Protein AF-A0A6A7RXC1-F1 (afdb_monomer_lite)

Sequence (168 aa):
MSPFLARVRLAGLLMAPLLLLACSTTFESKKIDYKTASKSQVPTLEIPPDLTSPTRDDRYAVPDTGGGKGSATYSAYNAERSPEALAQQKSDVLPAVDNARIERAGNERWLVVKGSPDKLWGPVKDFWQETGFVLKLDLPDAGVMETDWAENRAKISQDFIRNILGKV

InterPro domains:
  IPR010653 Outer membrane protein assembly factor BamC-like [PF06804] (40-159)

Structure (mmCIF, N/CA/C/O backbone):
data_AF-A0A6A7RXC1-F1
#
_entry.id   AF-A0A6A7RXC1-F1
#
loop_
_atom_site.group_PDB
_atom_site.id
_atom_site.type_symbol
_atom_site.label_atom_id
_atom_site.label_alt_id
_atom_site.label_comp_id
_atom_site.label_asym_id
_atom_site.label_entity_id
_atom_site.label_seq_id
_atom_site.pdbx_PDB_ins_code
_atom_site.Cartn_x
_atom_site.Cartn_y
_atom_site.Cartn_z
_atom_site.occupancy
_atom_site.B_iso_or_equiv
_atom_site.auth_seq_id
_atom_site.auth_comp_id
_atom_site.auth_asym_id
_atom_site.auth_atom_id
_atom_site.pdbx_PDB_model_num
ATOM 1 N N . MET A 1 1 ? -40.224 28.117 -52.544 1.00 54.16 1 MET A N 1
ATOM 2 C CA . MET A 1 1 ? -39.970 27.857 -51.106 1.00 54.16 1 MET A CA 1
ATOM 3 C C . MET A 1 1 ? -41.019 26.878 -50.597 1.00 54.16 1 MET A C 1
ATOM 5 O O . MET A 1 1 ? -42.198 27.191 -50.672 1.00 54.16 1 MET A O 1
ATOM 9 N N . SER A 1 2 ? -40.631 25.662 -50.205 1.00 55.97 2 SER A N 1
ATOM 10 C CA . SER A 1 2 ? -41.571 24.553 -49.983 1.00 55.97 2 SER A CA 1
ATOM 11 C C . SER A 1 2 ? -42.170 24.555 -48.558 1.00 55.97 2 SER A C 1
ATOM 13 O O . SER A 1 2 ? -41.427 24.501 -47.576 1.00 55.97 2 SER A O 1
ATOM 15 N N . PRO A 1 3 ? -43.513 24.554 -48.411 1.00 62.75 3 PRO A N 1
ATOM 16 C CA . PRO A 1 3 ? -44.213 24.600 -47.115 1.00 62.75 3 PRO A CA 1
ATOM 17 C C . PRO A 1 3 ? -44.034 23.323 -46.274 1.00 62.75 3 PRO A C 1
ATOM 19 O O . PRO A 1 3 ? -44.357 23.296 -45.088 1.00 62.75 3 PRO A O 1
ATOM 22 N N . PHE A 1 4 ? -43.489 22.265 -46.878 1.00 62.03 4 PHE A N 1
ATOM 23 C CA . PHE A 1 4 ? -43.225 20.978 -46.240 1.00 62.03 4 PHE A CA 1
ATOM 24 C C . PHE A 1 4 ? -42.129 21.079 -45.168 1.00 62.03 4 PHE A C 1
ATOM 26 O O . PHE A 1 4 ? -42.286 20.571 -44.061 1.00 62.03 4 PHE A O 1
ATOM 33 N N . LEU A 1 5 ? -41.062 21.834 -45.454 1.00 62.50 5 LEU A N 1
ATOM 34 C CA . LEU A 1 5 ? -39.965 22.071 -44.510 1.00 62.50 5 LEU A CA 1
ATOM 35 C C . LEU A 1 5 ? -40.409 22.927 -43.315 1.00 62.50 5 LEU A C 1
ATOM 37 O O . LEU A 1 5 ? -39.931 22.725 -42.201 1.00 62.50 5 LEU A O 1
ATOM 41 N N . ALA A 1 6 ? -41.354 23.849 -43.524 1.00 64.00 6 ALA A N 1
ATOM 42 C CA . ALA A 1 6 ? -41.903 24.681 -42.455 1.00 64.00 6 ALA A CA 1
ATOM 43 C C . ALA A 1 6 ? -42.761 23.866 -41.472 1.00 64.00 6 ALA A C 1
ATOM 45 O O . ALA A 1 6 ? -42.639 24.046 -40.263 1.00 64.00 6 ALA A O 1
ATOM 46 N N . ARG A 1 7 ? -43.572 22.920 -41.969 1.00 69.06 7 ARG A N 1
ATOM 47 C CA . ARG A 1 7 ? -44.420 22.054 -41.128 1.00 69.06 7 ARG A CA 1
ATOM 48 C C . ARG A 1 7 ? -43.608 21.068 -40.282 1.00 69.06 7 ARG A C 1
ATOM 50 O O . ARG A 1 7 ? -43.926 20.879 -39.114 1.00 69.06 7 ARG A O 1
ATOM 57 N N . VAL A 1 8 ? -42.526 20.509 -40.834 1.00 69.19 8 VAL A N 1
ATOM 58 C CA . VAL A 1 8 ? -41.609 19.611 -40.099 1.00 69.19 8 VAL A CA 1
ATOM 59 C C . VAL A 1 8 ? -40.861 20.358 -38.990 1.00 69.19 8 VAL A C 1
ATOM 61 O O . VAL A 1 8 ? -40.728 19.847 -37.880 1.00 69.19 8 VAL A O 1
ATOM 64 N N . ARG A 1 9 ? -40.431 21.598 -39.252 1.00 69.81 9 ARG A N 1
ATOM 65 C CA . ARG A 1 9 ? -39.787 22.447 -38.237 1.00 69.81 9 ARG A CA 1
ATOM 66 C C . ARG A 1 9 ? -40.747 22.845 -37.118 1.00 69.81 9 ARG A C 1
ATOM 68 O O . ARG A 1 9 ? -40.353 22.819 -35.958 1.00 69.81 9 ARG A O 1
ATOM 75 N N . LEU A 1 10 ? -42.001 23.159 -37.451 1.00 69.19 10 LEU A N 1
ATOM 76 C CA . LEU A 1 10 ? -43.016 23.516 -36.458 1.00 69.19 10 LEU A CA 1
ATOM 77 C C . LEU A 1 10 ? -43.379 22.324 -35.557 1.00 69.19 10 LEU A C 1
ATOM 79 O O . LEU A 1 10 ? -43.496 22.482 -34.345 1.00 69.19 10 LEU A O 1
ATOM 83 N N . ALA A 1 11 ? -43.492 21.125 -36.138 1.00 70.12 11 ALA A N 1
ATOM 84 C CA . ALA A 1 11 ? -43.753 19.898 -35.388 1.00 70.12 11 ALA A CA 1
ATOM 85 C C . ALA A 1 11 ? -42.587 19.530 -34.454 1.00 70.12 11 ALA A C 1
ATOM 87 O O . ALA A 1 11 ? -42.817 19.175 -33.301 1.00 70.12 11 ALA A O 1
ATOM 88 N N . GLY A 1 12 ? -41.337 19.678 -34.914 1.00 69.00 12 GLY A N 1
ATOM 89 C CA . GLY A 1 12 ? -40.151 19.462 -34.078 1.00 69.00 12 GLY A CA 1
ATOM 90 C C . GLY A 1 12 ? -40.049 20.443 -32.905 1.00 69.00 12 GLY A C 1
ATOM 91 O O . GLY A 1 12 ? -39.701 20.039 -31.798 1.00 69.00 12 GLY A O 1
ATOM 92 N N . LEU A 1 13 ? -40.420 21.712 -33.120 1.00 74.56 13 LEU A N 1
ATOM 93 C CA . LEU A 1 13 ? -40.406 22.742 -32.075 1.00 74.56 13 LEU A CA 1
ATOM 94 C C . LEU A 1 13 ? -41.461 22.486 -30.982 1.00 74.56 13 LEU A C 1
ATOM 96 O O . LEU A 1 13 ? -41.220 22.784 -29.817 1.00 74.56 13 LEU A O 1
ATOM 100 N N . LEU A 1 14 ? -42.610 21.907 -31.347 1.00 70.56 14 LEU A N 1
ATOM 101 C CA . LEU A 1 14 ? -43.689 21.571 -30.410 1.00 70.56 14 LEU A CA 1
ATOM 102 C C . LEU A 1 14 ? -43.438 20.273 -29.623 1.00 70.56 14 LEU A C 1
ATOM 104 O O . LEU A 1 14 ? -43.924 20.152 -28.504 1.00 70.56 14 LEU A O 1
ATOM 108 N N . MET A 1 15 ? -42.668 19.321 -30.163 1.00 71.06 15 MET A N 1
ATOM 109 C CA . MET A 1 15 ? -42.393 18.028 -29.507 1.00 71.06 15 MET A CA 1
ATOM 110 C C . MET A 1 15 ? -41.246 18.091 -28.482 1.00 71.06 15 MET A C 1
ATOM 112 O O . MET A 1 15 ? -41.248 17.357 -27.494 1.00 71.06 15 MET A O 1
ATOM 116 N N . ALA A 1 16 ? -40.283 18.997 -28.674 1.00 69.56 16 ALA A N 1
ATOM 117 C CA . ALA A 1 16 ? -39.133 19.163 -27.784 1.00 69.56 16 ALA A CA 1
ATOM 118 C C . ALA A 1 16 ? -39.480 19.498 -26.309 1.00 69.56 16 ALA A C 1
ATOM 120 O O . ALA A 1 16 ? -38.885 18.882 -25.422 1.00 69.56 16 ALA A O 1
ATOM 121 N N . PRO A 1 17 ? -40.431 20.404 -25.986 1.00 68.38 17 PRO A N 1
ATOM 122 C CA . PRO A 1 17 ? -40.751 20.710 -24.589 1.00 68.38 17 PRO A CA 1
ATOM 123 C C . PRO A 1 17 ? -41.520 19.591 -23.864 1.00 68.38 17 PRO A C 1
ATOM 125 O O . PRO A 1 17 ? -41.404 19.487 -22.644 1.00 68.38 17 PRO A O 1
ATOM 128 N N . LEU A 1 18 ? -42.252 18.717 -24.573 1.00 68.50 18 LEU A N 1
ATOM 129 C CA . LEU A 1 18 ? -42.956 17.584 -23.945 1.00 68.50 18 LEU A CA 1
ATOM 130 C C . LEU A 1 18 ? -41.987 16.504 -23.438 1.00 68.50 18 LEU A C 1
ATOM 132 O O . LEU A 1 18 ? -42.248 15.883 -22.411 1.00 68.50 18 LEU A O 1
ATOM 136 N N . LEU A 1 19 ? -40.854 16.308 -24.118 1.00 67.06 19 LEU A N 1
ATOM 137 C CA . LEU A 1 19 ? -39.825 15.342 -23.712 1.00 67.06 19 LEU A CA 1
ATOM 138 C C . LEU A 1 19 ? -39.050 15.788 -22.462 1.00 67.06 19 LEU A C 1
ATOM 140 O O . LEU A 1 19 ? -38.570 14.947 -21.706 1.00 67.06 19 LEU A O 1
ATOM 144 N N . LEU A 1 20 ? -38.956 17.097 -22.208 1.00 65.94 20 LEU A N 1
ATOM 145 C CA . LEU A 1 20 ? -38.245 17.643 -21.045 1.00 65.94 20 LEU A CA 1
ATOM 146 C C . LEU A 1 20 ? -39.056 17.539 -19.741 1.00 65.94 20 LEU A C 1
ATOM 148 O O . LEU A 1 20 ? -38.467 17.429 -18.669 1.00 65.94 20 LEU A O 1
ATOM 152 N N . LEU A 1 21 ? -40.390 17.507 -19.819 1.00 64.12 21 LEU A N 1
ATOM 153 C CA . LEU A 1 21 ? -41.278 17.349 -18.655 1.00 64.12 21 LEU A CA 1
ATOM 154 C C . LEU A 1 21 ? -41.355 15.901 -18.136 1.00 64.12 21 LEU A C 1
ATOM 156 O O . LEU A 1 21 ? -41.814 15.673 -17.021 1.00 64.12 21 LEU A O 1
ATOM 160 N N . ALA A 1 22 ? -40.888 14.918 -18.912 1.00 60.25 22 ALA A N 1
ATOM 161 C CA . ALA A 1 22 ? -40.917 13.506 -18.528 1.00 60.25 22 ALA A CA 1
ATOM 162 C C . ALA A 1 22 ? -39.759 13.087 -17.598 1.00 60.25 22 ALA A C 1
ATOM 164 O O . ALA A 1 22 ? -39.796 11.995 -17.039 1.00 60.25 22 ALA A O 1
ATOM 165 N N . CYS A 1 23 ? -38.734 13.929 -17.414 1.00 64.94 23 CYS A N 1
ATOM 166 C CA . CYS A 1 23 ? -37.517 13.560 -16.677 1.00 64.94 23 CYS A CA 1
ATOM 167 C C . CYS A 1 23 ? -37.495 14.034 -15.206 1.00 64.94 23 CYS A C 1
ATOM 169 O O . CYS A 1 23 ? -36.506 13.829 -14.509 1.00 64.94 23 CYS A O 1
ATOM 171 N N . SER A 1 24 ? -38.566 14.660 -14.700 1.00 59.47 24 SER A N 1
ATOM 172 C CA . SER A 1 24 ? -38.628 15.185 -13.324 1.00 59.47 24 SER A CA 1
ATOM 173 C C . SER A 1 24 ? -39.479 14.337 -12.373 1.00 59.47 24 SER A C 1
ATOM 175 O O . SER A 1 24 ? -40.151 14.872 -11.492 1.00 59.47 24 SER A O 1
ATOM 177 N N . THR A 1 25 ? -39.484 13.012 -12.528 1.00 62.88 25 THR A N 1
ATOM 178 C CA . THR A 1 25 ? -40.030 12.120 -11.496 1.00 62.88 25 THR A CA 1
ATOM 179 C C . THR A 1 25 ? -38.937 11.802 -10.482 1.00 62.88 25 THR A C 1
ATOM 181 O O . THR A 1 25 ? -38.191 10.833 -10.629 1.00 62.88 25 THR A O 1
ATOM 184 N N . THR A 1 26 ? -38.825 12.635 -9.450 1.00 60.25 26 THR A N 1
ATOM 185 C CA . THR A 1 26 ? -37.994 12.359 -8.275 1.00 60.25 26 THR A CA 1
ATOM 186 C C . THR A 1 26 ? -38.626 11.202 -7.503 1.00 60.25 26 THR A C 1
ATOM 188 O O . THR A 1 26 ? -39.487 11.399 -6.648 1.00 60.25 26 THR A O 1
ATOM 191 N N . PHE A 1 27 ? -38.239 9.972 -7.838 1.00 63.44 27 PHE A N 1
ATOM 192 C CA . PHE A 1 27 ? -38.583 8.785 -7.059 1.00 63.44 27 PHE A CA 1
ATOM 193 C C . PHE A 1 27 ? -37.771 8.793 -5.762 1.00 63.44 27 PHE A C 1
ATOM 195 O O . PHE A 1 27 ? -36.739 8.136 -5.639 1.00 63.44 27 PHE A O 1
ATOM 202 N N . GLU A 1 28 ? -38.226 9.570 -4.783 1.00 64.25 28 GLU A N 1
ATOM 203 C CA . GLU A 1 28 ? -37.707 9.485 -3.426 1.00 64.25 28 GLU A CA 1
ATOM 204 C C . GLU A 1 28 ? -38.275 8.219 -2.781 1.00 64.25 28 GLU A C 1
ATOM 206 O O . GLU A 1 28 ? -39.401 8.170 -2.285 1.00 64.25 28 GLU A O 1
ATOM 211 N N . SER A 1 29 ? -37.498 7.137 -2.853 1.00 64.62 29 SER A N 1
ATOM 212 C CA . SER A 1 29 ? -37.786 5.908 -2.123 1.00 64.62 29 SER A CA 1
ATOM 213 C C . SER A 1 29 ? -37.892 6.255 -0.639 1.00 64.62 29 SER A C 1
ATOM 215 O O . SER A 1 29 ? -36.899 6.675 -0.039 1.00 64.62 29 SER A O 1
ATOM 217 N N . LYS A 1 30 ? -39.085 6.103 -0.056 1.00 67.06 30 LYS A N 1
ATOM 218 C CA . LYS A 1 30 ? -39.365 6.346 1.363 1.00 67.06 30 LYS A CA 1
ATOM 219 C C . LYS A 1 30 ? -38.339 5.596 2.223 1.00 67.06 30 LYS A C 1
ATOM 221 O O . LYS A 1 30 ? -38.454 4.387 2.415 1.00 67.06 30 LYS A O 1
ATOM 226 N N . LYS A 1 31 ? -37.310 6.299 2.707 1.00 67.50 31 LYS A N 1
ATOM 227 C CA . LYS A 1 31 ? -36.311 5.721 3.610 1.00 67.50 31 LYS A CA 1
ATOM 228 C C . LYS A 1 31 ? -37.009 5.396 4.924 1.00 67.50 31 LYS A C 1
ATOM 230 O O . LYS A 1 31 ? -37.718 6.234 5.477 1.00 67.50 31 LYS A O 1
ATOM 235 N N . ILE A 1 32 ? -36.843 4.168 5.396 1.00 68.19 32 ILE A N 1
ATOM 236 C CA . ILE A 1 32 ? -37.398 3.738 6.677 1.00 68.19 32 ILE A CA 1
ATOM 237 C C . ILE A 1 32 ? -36.610 4.460 7.779 1.00 68.19 32 ILE A C 1
ATOM 239 O O . ILE A 1 32 ? -35.387 4.337 7.853 1.00 68.19 32 ILE A O 1
ATOM 243 N N . ASP A 1 33 ? -37.298 5.263 8.593 1.00 68.62 33 ASP A N 1
ATOM 244 C CA . ASP A 1 33 ? -36.681 6.018 9.684 1.00 68.62 33 ASP A CA 1
ATOM 245 C C . ASP A 1 33 ? -36.549 5.140 10.936 1.00 68.62 33 ASP A C 1
ATOM 247 O O . ASP A 1 33 ? -37.460 5.021 11.753 1.00 68.62 33 ASP A O 1
ATOM 251 N N . TYR A 1 34 ? -35.385 4.511 11.086 1.00 68.12 34 TYR A N 1
ATOM 252 C CA . TYR A 1 34 ? -35.048 3.713 12.266 1.00 68.12 34 TYR A CA 1
ATOM 253 C C . TYR A 1 34 ? -34.633 4.571 13.476 1.00 68.12 34 TYR A C 1
ATOM 255 O O . TYR A 1 34 ? -34.506 4.044 14.581 1.00 68.12 34 TYR A O 1
ATOM 263 N N . LYS A 1 35 ? -34.435 5.892 13.316 1.00 63.22 35 LYS A N 1
ATOM 264 C CA . LYS A 1 35 ? -34.001 6.776 14.415 1.00 63.22 35 LYS A CA 1
ATOM 265 C C . LYS A 1 35 ? -35.127 7.089 15.392 1.00 63.22 35 LYS A C 1
ATOM 267 O O . LYS A 1 35 ? -34.866 7.453 16.535 1.00 63.22 35 LYS A O 1
ATOM 272 N N . THR A 1 36 ? -36.380 6.961 14.966 1.00 60.59 36 THR A N 1
ATOM 273 C CA . THR A 1 36 ? -37.527 7.138 15.863 1.00 60.59 36 THR A CA 1
ATOM 274 C C . THR A 1 36 ? -37.737 5.920 16.765 1.00 60.59 36 THR A C 1
ATOM 276 O O . THR A 1 36 ? -38.235 6.074 17.878 1.00 60.59 36 THR A O 1
ATOM 279 N N . ALA A 1 37 ? -37.299 4.729 16.336 1.00 60.41 37 ALA A N 1
ATOM 280 C CA . ALA A 1 37 ? -37.415 3.498 17.118 1.00 60.41 37 ALA A CA 1
ATOM 281 C C . ALA A 1 37 ? -36.550 3.529 18.390 1.00 60.41 37 ALA A C 1
ATOM 283 O O . ALA A 1 37 ? -36.998 3.086 19.441 1.00 60.41 37 ALA A O 1
ATOM 284 N N . SER A 1 38 ? -35.360 4.139 18.340 1.00 56.47 38 SER A N 1
ATOM 285 C CA . SER A 1 38 ? -34.487 4.297 19.515 1.00 56.47 38 SER A CA 1
ATOM 286 C C . SER A 1 38 ? -34.957 5.365 20.510 1.00 56.47 38 SER A C 1
ATOM 288 O O . SER A 1 38 ? -34.495 5.383 21.647 1.00 56.47 38 SER A O 1
ATOM 290 N N . LYS A 1 39 ? -35.894 6.245 20.122 1.00 53.78 39 LYS A N 1
ATOM 291 C CA . LYS A 1 39 ? -36.547 7.189 21.048 1.00 53.78 39 LYS A CA 1
ATOM 292 C C . LYS A 1 39 ? -37.646 6.538 21.886 1.00 53.78 39 LYS A C 1
ATOM 294 O O . LYS A 1 39 ? -38.014 7.089 22.921 1.00 53.78 39 LYS A O 1
ATOM 299 N N . SER A 1 40 ? -38.173 5.393 21.456 1.00 52.56 40 SER A N 1
ATOM 300 C CA . SER A 1 40 ? -39.134 4.618 22.234 1.00 52.56 40 SER A CA 1
ATOM 301 C C . SER A 1 40 ? -38.354 3.679 23.153 1.00 52.56 40 SER A C 1
ATOM 303 O O . SER A 1 40 ? -38.150 2.507 22.853 1.00 52.56 40 SER A O 1
ATOM 305 N N . GLN A 1 41 ? -37.838 4.229 24.256 1.00 57.56 41 GLN A N 1
ATOM 306 C CA . GLN A 1 41 ? -37.293 3.445 25.362 1.00 57.56 41 GLN A CA 1
ATOM 307 C C . GLN A 1 41 ? -38.428 2.556 25.886 1.00 57.56 41 GLN A C 1
ATOM 309 O O . GLN A 1 41 ? -39.281 3.014 26.645 1.00 57.56 41 GLN A O 1
ATOM 314 N N . VAL A 1 42 ? -38.491 1.310 25.413 1.00 60.41 42 VAL A N 1
ATOM 315 C CA . VAL A 1 42 ? -39.514 0.353 25.839 1.00 60.41 42 VAL A CA 1
ATOM 316 C C . VAL A 1 42 ? -39.362 0.161 27.355 1.00 60.41 42 VAL A C 1
ATOM 318 O O . VAL A 1 42 ? -38.236 -0.078 27.805 1.00 60.41 42 VAL A O 1
ATOM 321 N N . PRO A 1 43 ? -40.440 0.296 28.153 1.00 62.16 43 PRO A N 1
ATOM 322 C CA . PRO A 1 43 ? -40.366 0.133 29.600 1.00 62.16 43 PRO A CA 1
ATOM 323 C C . PRO A 1 43 ? -39.759 -1.225 29.946 1.00 62.16 43 PRO A C 1
ATOM 325 O O . PRO A 1 43 ? -40.165 -2.253 29.401 1.00 62.16 43 PRO A O 1
ATOM 328 N N . THR A 1 44 ? -38.765 -1.235 30.831 1.00 64.56 44 THR A N 1
ATOM 329 C CA . THR A 1 44 ? -38.208 -2.487 31.341 1.00 64.56 44 THR A CA 1
ATOM 330 C C . THR A 1 44 ? -39.296 -3.214 32.117 1.00 64.56 44 THR A C 1
ATOM 332 O O . THR A 1 44 ? -39.921 -2.619 32.991 1.00 64.56 44 THR A O 1
ATOM 335 N N . LEU A 1 45 ? -39.537 -4.480 31.779 1.00 71.88 45 LEU A N 1
ATOM 336 C CA . LEU A 1 45 ? -40.541 -5.295 32.452 1.00 71.88 45 LEU A CA 1
ATOM 337 C C . LEU A 1 45 ? -40.150 -5.443 33.932 1.00 71.88 45 LEU A C 1
ATOM 339 O O . LEU A 1 45 ? -39.095 -6.002 34.234 1.00 71.88 45 LEU A O 1
ATOM 343 N N . GLU A 1 46 ? -40.968 -4.917 34.842 1.00 68.06 46 GLU A N 1
ATOM 344 C CA . GLU A 1 46 ? -40.783 -5.115 36.279 1.00 68.06 46 GLU A CA 1
ATOM 345 C C . GLU A 1 46 ? -41.287 -6.506 36.659 1.00 68.06 46 GLU A C 1
ATOM 347 O O . GLU A 1 46 ? -42.427 -6.876 36.374 1.00 68.06 46 GLU A O 1
ATOM 352 N N . ILE A 1 47 ? -40.406 -7.297 37.267 1.00 63.84 47 ILE A N 1
ATOM 353 C CA . ILE A 1 47 ? -40.683 -8.685 37.626 1.00 63.84 47 ILE A CA 1
ATOM 354 C C . ILE A 1 47 ? -41.057 -8.707 39.115 1.00 63.84 47 ILE A C 1
ATOM 356 O O . ILE A 1 47 ? -40.231 -8.311 39.942 1.00 63.84 47 ILE A O 1
ATOM 360 N N . PRO A 1 48 ? -42.283 -9.123 39.482 1.00 66.69 48 PRO A N 1
ATOM 361 C CA . PRO A 1 48 ? -42.700 -9.197 40.877 1.00 66.69 48 PRO A CA 1
ATOM 362 C C . PRO A 1 48 ? -41.912 -10.286 41.632 1.00 66.69 48 PRO A C 1
ATOM 364 O O . PRO A 1 48 ? -41.514 -11.281 41.027 1.00 66.69 48 PRO A O 1
ATOM 367 N N . PRO A 1 49 ? -41.716 -10.141 42.957 1.00 69.56 49 PRO A N 1
ATOM 368 C CA . PRO A 1 49 ? -40.797 -10.963 43.760 1.00 69.56 49 PRO A CA 1
ATOM 369 C C . PRO A 1 49 ? -41.168 -12.454 43.880 1.00 69.56 49 PRO A C 1
ATOM 371 O O . PRO A 1 49 ? -40.421 -13.205 44.499 1.00 69.56 49 PRO A O 1
ATOM 374 N N . ASP A 1 50 ? -42.292 -12.876 43.296 1.00 67.88 50 ASP A N 1
ATOM 375 C CA . ASP A 1 50 ? -42.833 -14.242 43.365 1.00 67.88 50 ASP A CA 1
ATOM 376 C C . ASP A 1 50 ? -42.742 -15.002 42.020 1.00 67.88 50 ASP A C 1
ATOM 378 O O . ASP A 1 50 ? -43.204 -16.132 41.891 1.00 67.88 50 ASP A O 1
ATOM 382 N N . LEU A 1 51 ? -42.146 -14.392 40.984 1.00 59.84 51 LEU A N 1
ATOM 383 C CA . LEU A 1 51 ? -41.924 -15.019 39.677 1.00 59.84 51 LEU A CA 1
ATOM 384 C C . LEU A 1 51 ? -40.437 -14.985 39.321 1.00 59.84 51 LEU A C 1
ATOM 386 O O . LEU A 1 51 ? -39.816 -13.928 39.232 1.00 59.84 51 LEU A O 1
ATOM 390 N N . THR A 1 52 ? -39.861 -16.162 39.084 1.00 65.31 52 THR A N 1
ATOM 391 C CA . THR A 1 52 ? -38.494 -16.297 38.574 1.00 65.31 52 THR A CA 1
ATOM 392 C C . THR A 1 52 ? -38.377 -15.635 37.203 1.00 65.31 52 THR A C 1
ATOM 394 O O . THR A 1 52 ? -39.172 -15.925 36.306 1.00 65.31 52 THR A O 1
ATOM 397 N N . SER A 1 53 ? -37.376 -14.772 37.030 1.00 62.62 53 SER A N 1
ATOM 398 C CA . SER A 1 53 ? -37.148 -14.042 35.784 1.00 62.62 53 SER A CA 1
ATOM 399 C C . SER A 1 53 ? -36.973 -14.990 34.591 1.00 62.62 53 SER A C 1
ATOM 401 O O . SER A 1 53 ? -36.141 -15.897 34.666 1.00 62.62 53 SER A O 1
ATOM 403 N N . PRO A 1 54 ? -37.690 -14.786 33.470 1.00 64.12 54 PRO A N 1
ATOM 404 C CA . PRO A 1 54 ? -37.419 -15.538 32.254 1.00 64.12 54 PRO A CA 1
ATOM 405 C C . PRO A 1 54 ? -36.000 -15.231 31.757 1.00 64.12 54 PRO A C 1
ATOM 407 O O . PRO A 1 54 ? -35.585 -14.069 31.712 1.00 64.12 54 PRO A O 1
ATOM 410 N N . THR A 1 55 ? -35.250 -16.272 31.386 1.00 61.16 55 THR A N 1
ATOM 411 C CA . THR A 1 55 ? -33.918 -16.131 30.785 1.00 61.16 55 THR A CA 1
ATOM 412 C C . THR A 1 55 ? -34.013 -15.273 29.530 1.00 61.16 55 THR A C 1
ATOM 414 O O . THR A 1 55 ? -34.784 -15.557 28.613 1.00 61.16 55 THR A O 1
ATOM 417 N N . ARG A 1 56 ? -33.218 -14.206 29.497 1.00 64.62 56 ARG A N 1
ATOM 418 C CA . ARG A 1 56 ? -33.075 -13.350 28.325 1.00 64.62 56 ARG A CA 1
ATOM 419 C C . ARG A 1 56 ? -32.354 -14.159 27.245 1.00 64.62 56 ARG A C 1
ATOM 421 O O . ARG A 1 56 ? -31.294 -14.710 27.504 1.00 64.62 56 ARG A O 1
ATOM 428 N N . ASP A 1 57 ? -32.958 -14.277 26.069 1.00 68.62 57 ASP A N 1
ATOM 429 C CA . ASP A 1 57 ? -32.364 -14.999 24.944 1.00 68.62 57 ASP A CA 1
ATOM 430 C C . ASP A 1 57 ? -31.258 -14.141 24.313 1.00 68.62 57 ASP A C 1
ATOM 432 O O . ASP A 1 57 ? -31.530 -13.068 23.762 1.00 68.62 57 ASP A O 1
ATOM 436 N N . ASP A 1 58 ? -30.013 -14.612 24.409 1.00 66.81 58 ASP A N 1
ATOM 437 C CA . ASP A 1 58 ? -28.815 -13.912 23.932 1.00 66.81 58 ASP A CA 1
ATOM 438 C C . ASP A 1 58 ? -28.852 -13.607 22.427 1.00 66.81 58 ASP A C 1
ATOM 440 O O . ASP A 1 58 ? -28.172 -12.694 21.966 1.00 66.81 58 ASP A O 1
ATOM 444 N N . ARG A 1 59 ? -29.699 -14.292 21.644 1.00 72.38 59 ARG A N 1
ATOM 445 C CA . ARG A 1 59 ? -29.874 -14.011 20.206 1.00 72.38 59 ARG A CA 1
ATOM 446 C C . ARG A 1 59 ? -30.449 -12.625 19.923 1.00 72.38 59 ARG A C 1
ATOM 448 O O . ARG A 1 59 ? -30.296 -12.117 18.815 1.00 72.38 59 ARG A O 1
ATOM 455 N N . TYR A 1 60 ? -31.116 -12.023 20.905 1.00 67.38 60 TYR A N 1
ATOM 456 C CA . TYR A 1 60 ? -31.647 -10.662 20.820 1.00 67.38 60 TYR A CA 1
ATOM 457 C C . TYR A 1 60 ? -30.820 -9.660 21.632 1.00 67.38 60 TYR A C 1
ATOM 459 O O . TYR A 1 60 ? -31.208 -8.494 21.748 1.00 67.38 60 TYR A O 1
ATOM 467 N N . ALA A 1 61 ? -29.690 -10.085 22.206 1.00 67.12 61 ALA A N 1
ATOM 468 C CA . ALA A 1 61 ? -28.738 -9.168 22.802 1.00 67.12 61 ALA A CA 1
ATOM 469 C C . ALA A 1 61 ? -28.045 -8.403 21.672 1.00 67.12 61 ALA A C 1
ATOM 471 O O . ALA A 1 61 ? -27.302 -8.973 20.878 1.00 67.12 61 ALA A O 1
ATOM 472 N N . VAL A 1 62 ? -28.311 -7.101 21.583 1.00 63.75 62 VAL A N 1
ATOM 473 C CA . VAL A 1 62 ? -27.521 -6.211 20.732 1.00 63.75 62 VAL A CA 1
ATOM 474 C C . VAL A 1 62 ? -26.139 -6.114 21.382 1.00 63.75 62 VAL A C 1
ATOM 476 O O . VAL A 1 62 ? -26.066 -5.644 22.521 1.00 63.75 62 VAL A O 1
ATOM 479 N N . PRO A 1 63 ? -25.061 -6.582 20.724 1.00 58.66 63 PRO A N 1
ATOM 480 C CA . PRO A 1 63 ? -23.719 -6.467 21.271 1.00 58.66 63 PRO A CA 1
ATOM 481 C C . PRO A 1 63 ? -23.406 -4.995 21.531 1.00 58.66 63 PRO A C 1
ATOM 483 O O . PRO A 1 63 ? -23.662 -4.149 20.674 1.00 58.66 63 PRO A O 1
ATOM 486 N N . ASP A 1 64 ? -22.842 -4.685 22.696 1.00 58.41 64 ASP A N 1
ATOM 487 C CA . ASP A 1 64 ? -22.382 -3.336 23.046 1.00 58.41 64 ASP A CA 1
ATOM 488 C C . ASP A 1 64 ? -21.059 -3.035 22.315 1.00 58.41 64 ASP A C 1
ATOM 490 O O . ASP A 1 64 ? -20.022 -2.731 22.902 1.00 58.41 64 ASP A O 1
ATOM 494 N N . THR A 1 65 ? -21.049 -3.225 20.995 1.00 50.00 65 THR A N 1
ATOM 495 C CA . THR A 1 65 ? -19.923 -2.891 20.128 1.00 50.00 65 THR A CA 1
ATOM 496 C C . THR A 1 65 ? -19.949 -1.384 19.910 1.00 50.00 65 THR A C 1
ATOM 498 O O . THR A 1 65 ? -20.489 -0.903 18.918 1.00 50.00 65 THR A O 1
ATOM 501 N N . GLY A 1 66 ? -19.407 -0.650 20.882 1.00 50.41 66 GLY A N 1
ATOM 502 C CA . GLY A 1 66 ? -19.215 0.797 20.809 1.00 50.41 66 GLY A CA 1
ATOM 503 C C . GLY A 1 66 ? -20.389 1.614 21.349 1.00 50.41 66 GLY A C 1
ATOM 504 O O . GLY A 1 66 ? -21.192 2.151 20.593 1.00 50.41 66 GLY A O 1
ATOM 505 N N . GLY A 1 67 ? -20.454 1.763 22.675 1.00 47.66 67 GLY A N 1
ATOM 506 C CA . GLY A 1 67 ? -21.115 2.908 23.313 1.00 47.66 67 GLY A CA 1
ATOM 507 C C . GLY A 1 67 ? -22.641 2.966 23.192 1.00 47.66 67 GLY A C 1
ATOM 508 O O . GLY A 1 67 ? -23.208 4.059 23.137 1.00 47.66 67 GLY A O 1
ATOM 509 N N . GLY A 1 68 ? -23.328 1.822 23.199 1.00 49.66 68 GLY A N 1
ATOM 510 C CA . GLY A 1 68 ? -24.776 1.693 23.014 1.00 49.66 68 GLY A CA 1
ATOM 511 C C . GLY A 1 68 ? -25.649 2.136 24.195 1.00 49.66 68 GLY A C 1
ATOM 512 O O . GLY A 1 68 ? -26.673 1.520 24.473 1.00 49.66 68 GLY A O 1
ATOM 513 N N . LYS A 1 69 ? -25.288 3.229 24.873 1.00 50.41 69 LYS A N 1
ATOM 514 C CA . LYS A 1 69 ? -26.193 4.064 25.683 1.00 50.41 69 LYS A CA 1
ATOM 515 C C . LYS A 1 69 ? -25.930 5.541 25.389 1.00 50.41 69 LYS A C 1
ATOM 517 O O . LYS A 1 69 ? -25.679 6.338 26.285 1.00 50.41 69 LYS A O 1
ATOM 522 N N . GLY A 1 70 ? -25.957 5.933 24.124 1.00 53.53 70 GLY A N 1
ATOM 523 C CA . GLY A 1 70 ? -25.790 7.336 23.779 1.00 53.53 70 GLY A CA 1
ATOM 524 C C . GLY A 1 70 ? -25.891 7.565 22.289 1.00 53.53 70 GLY A C 1
ATOM 525 O O . GLY A 1 70 ? -25.371 6.794 21.498 1.00 53.53 70 GLY A O 1
ATOM 526 N N . SER A 1 71 ? -26.602 8.626 21.922 1.00 53.75 71 SER A N 1
ATOM 527 C CA . SER A 1 71 ? -26.660 9.209 20.581 1.00 53.75 71 SER A CA 1
ATOM 528 C C . SER A 1 71 ? -25.376 8.978 19.766 1.00 53.75 71 SER A C 1
ATOM 530 O O . SER A 1 71 ? -24.286 9.308 20.236 1.00 53.75 71 SER A O 1
ATOM 532 N N . ALA A 1 72 ? -25.514 8.464 18.538 1.00 61.44 72 ALA A N 1
ATOM 533 C CA . ALA A 1 72 ? -24.441 8.395 17.547 1.00 61.44 72 ALA A CA 1
ATOM 534 C C . ALA A 1 72 ? -23.999 9.821 17.174 1.00 61.44 72 ALA A C 1
ATOM 536 O O . ALA A 1 72 ? -24.468 10.420 16.204 1.00 61.44 72 ALA A O 1
ATOM 537 N N . THR A 1 73 ? -23.152 10.407 18.016 1.00 74.62 73 THR A N 1
ATOM 538 C CA . THR A 1 73 ? -22.640 11.761 17.844 1.00 74.62 73 THR A CA 1
ATOM 539 C C . THR A 1 73 ? -21.416 11.739 16.943 1.00 74.62 73 THR A C 1
ATOM 541 O O . THR A 1 73 ? -20.574 10.845 17.013 1.00 74.62 73 THR A O 1
ATOM 544 N N . TYR A 1 74 ? -21.298 12.764 16.102 1.00 68.44 74 TYR A N 1
ATOM 545 C CA . TYR A 1 74 ? -20.152 12.953 15.212 1.00 68.44 74 TYR A CA 1
ATOM 546 C C . TYR A 1 74 ? -18.811 12.939 15.967 1.00 68.44 74 TYR A C 1
ATOM 548 O O . TYR A 1 74 ? -17.826 12.396 15.477 1.00 68.44 74 TYR A O 1
ATOM 556 N N . SER A 1 75 ? -18.782 13.476 17.190 1.00 75.00 75 SER A N 1
ATOM 557 C CA . SER A 1 75 ? -17.589 13.482 18.040 1.00 75.00 75 SER A CA 1
ATOM 558 C C . SER A 1 75 ? -17.157 12.079 18.472 1.00 75.00 75 SER A C 1
ATOM 560 O O . SER A 1 75 ? -15.966 11.790 18.430 1.00 75.00 75 SER A O 1
ATOM 562 N N . ALA A 1 76 ? -18.102 11.200 18.830 1.00 71.25 76 ALA A N 1
ATOM 563 C CA . ALA A 1 76 ? -17.801 9.807 19.171 1.00 71.25 76 ALA A CA 1
ATOM 564 C C . ALA A 1 76 ? -17.267 9.042 17.950 1.00 71.25 76 ALA A C 1
ATOM 566 O O . ALA A 1 76 ? -16.231 8.390 18.030 1.00 71.25 76 ALA A O 1
ATOM 567 N N . TYR A 1 77 ? -17.894 9.236 16.787 1.00 70.75 77 TYR A N 1
ATOM 568 C CA . TYR A 1 77 ? -17.443 8.636 15.530 1.00 70.75 77 TYR A CA 1
ATOM 569 C C . TYR A 1 77 ? -16.029 9.082 15.117 1.00 70.75 77 TYR A C 1
ATOM 571 O O . TYR A 1 77 ? -15.231 8.284 14.630 1.00 70.75 77 TYR A O 1
ATOM 579 N N . ASN A 1 78 ? -15.690 10.358 15.316 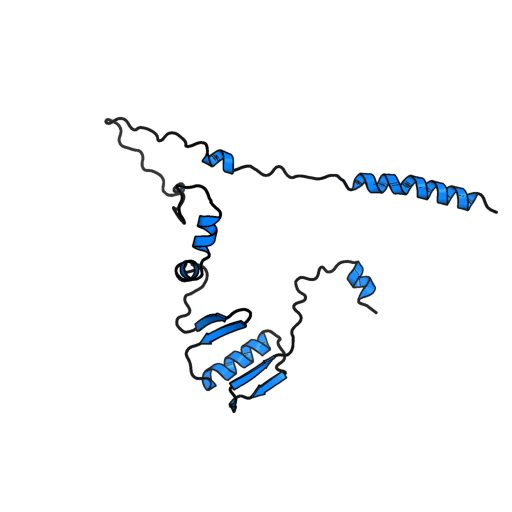1.00 75.69 78 ASN A N 1
ATOM 580 C CA . ASN A 1 78 ? -14.338 10.846 15.040 1.00 75.69 78 ASN A CA 1
ATOM 581 C C . ASN A 1 78 ? -13.311 10.334 16.049 1.00 75.69 78 ASN A C 1
ATOM 583 O O . ASN A 1 78 ? -12.183 10.053 15.656 1.00 75.69 78 ASN A O 1
ATOM 587 N N . ALA A 1 79 ? -13.690 10.204 17.323 1.00 74.06 79 ALA A N 1
ATOM 588 C CA . ALA A 1 79 ? -12.817 9.647 18.352 1.00 74.06 79 ALA A CA 1
ATOM 589 C C . ALA A 1 79 ? -12.481 8.173 18.068 1.00 74.06 79 ALA A C 1
ATOM 591 O O . ALA A 1 79 ? -11.329 7.780 18.196 1.00 74.06 79 ALA A O 1
ATOM 592 N N . GLU A 1 80 ? -13.446 7.385 17.584 1.00 67.00 80 GLU A N 1
ATOM 593 C CA . GLU A 1 80 ? -13.228 5.995 17.148 1.00 67.00 80 GLU A CA 1
ATOM 594 C C . GLU A 1 80 ? -12.329 5.874 15.907 1.00 67.00 80 GLU A C 1
ATOM 596 O O . GLU A 1 80 ? -11.735 4.826 15.663 1.00 67.00 80 GLU A O 1
ATOM 601 N N . ARG A 1 81 ? -12.204 6.947 15.118 1.00 69.06 81 ARG A N 1
ATOM 602 C CA . ARG A 1 81 ? -11.351 7.004 13.923 1.00 69.06 81 ARG A CA 1
ATOM 603 C C . ARG A 1 81 ? -10.025 7.727 14.133 1.00 69.06 81 ARG A C 1
ATOM 605 O O . ARG A 1 81 ? -9.318 7.977 13.153 1.00 69.06 81 ARG A O 1
ATOM 612 N N . SER A 1 82 ? -9.667 8.056 15.373 1.00 73.81 82 SER A N 1
ATOM 613 C CA . SER A 1 82 ? -8.329 8.565 15.662 1.00 73.81 82 SER A CA 1
ATOM 614 C C . SER A 1 82 ? -7.277 7.481 15.355 1.00 73.81 82 SER A C 1
ATOM 616 O O . SER A 1 82 ? -7.584 6.287 15.439 1.00 73.81 82 SER A O 1
ATOM 618 N N . PRO A 1 83 ? -6.038 7.844 14.977 1.00 64.19 83 PRO A N 1
ATOM 619 C CA . PRO A 1 83 ? -4.972 6.873 14.714 1.00 64.19 83 PRO A CA 1
ATOM 620 C C . PRO A 1 83 ? -4.740 5.904 15.883 1.00 64.19 83 PRO A C 1
ATOM 622 O O . PRO A 1 83 ? -4.478 4.722 15.671 1.00 64.19 83 PRO A O 1
ATOM 625 N N . GLU A 1 84 ? -4.891 6.394 17.113 1.00 66.38 84 GLU A N 1
ATOM 626 C CA . GLU A 1 84 ? -4.749 5.626 18.350 1.00 66.38 84 GLU A CA 1
ATOM 627 C C . GLU A 1 84 ? -5.911 4.640 18.543 1.00 66.38 84 GLU A C 1
ATOM 629 O O . GLU A 1 84 ? -5.688 3.495 18.938 1.00 66.38 84 GLU A O 1
ATOM 634 N N . ALA A 1 85 ? -7.142 5.052 18.217 1.00 62.09 85 ALA A N 1
ATOM 635 C CA . ALA A 1 85 ? -8.327 4.200 18.288 1.00 62.09 85 ALA A CA 1
ATOM 636 C C . ALA A 1 85 ? -8.342 3.131 17.182 1.00 62.09 85 ALA A C 1
ATOM 638 O O . ALA A 1 85 ? -8.660 1.972 17.445 1.00 62.09 85 ALA A O 1
ATOM 639 N N . LEU A 1 86 ? -7.904 3.473 15.966 1.00 63.84 86 LEU A N 1
ATOM 640 C CA . LEU A 1 86 ? -7.767 2.527 14.853 1.00 63.84 86 LEU A CA 1
ATOM 641 C C . LEU A 1 86 ? -6.649 1.501 15.088 1.00 63.84 86 LEU A C 1
ATOM 643 O O . LEU A 1 86 ? -6.773 0.362 14.650 1.00 63.84 86 LEU A O 1
ATOM 647 N N . ALA A 1 87 ? -5.579 1.869 15.802 1.00 60.91 87 ALA A N 1
ATOM 648 C CA . ALA A 1 87 ? -4.539 0.927 16.220 1.00 60.91 87 ALA A CA 1
ATOM 649 C C . ALA A 1 87 ? -5.021 -0.044 17.318 1.00 60.91 87 ALA A C 1
ATOM 651 O O . ALA A 1 87 ? -4.519 -1.164 17.417 1.00 60.91 87 ALA A O 1
ATOM 652 N N . GLN A 1 88 ? -5.996 0.372 18.135 1.00 58.84 88 GLN A N 1
ATOM 653 C CA . GLN A 1 88 ? -6.642 -0.456 19.164 1.00 58.84 88 GLN A CA 1
ATOM 654 C C . GLN A 1 88 ? -7.742 -1.359 18.584 1.00 58.84 88 GLN A C 1
ATOM 656 O O . GLN A 1 88 ? -7.982 -2.451 19.104 1.00 58.84 88 GLN A O 1
ATOM 661 N N . GLN A 1 89 ? -8.385 -0.951 17.486 1.00 58.62 89 GLN A N 1
ATOM 662 C CA . GLN A 1 89 ? -9.312 -1.798 16.744 1.00 58.62 89 GLN A CA 1
ATOM 663 C C . GLN A 1 89 ? -8.535 -2.843 15.937 1.00 58.62 89 GLN A C 1
ATOM 665 O O . GLN A 1 89 ? -8.250 -2.672 14.752 1.00 58.62 89 GLN A O 1
ATOM 670 N N . LYS A 1 90 ? -8.218 -3.974 16.581 1.00 55.16 90 LYS A N 1
ATOM 671 C CA . LYS A 1 90 ? -7.890 -5.217 15.873 1.00 55.16 90 LYS A CA 1
ATOM 672 C C . LYS A 1 90 ? -9.046 -5.523 14.922 1.00 55.16 90 LYS A C 1
ATOM 674 O O . LYS A 1 90 ? -10.101 -5.980 15.347 1.00 55.16 90 LYS A O 1
ATOM 679 N N . SER A 1 91 ? -8.861 -5.210 13.644 1.00 55.34 91 SER A N 1
ATOM 680 C CA . SER A 1 91 ? -9.809 -5.568 12.598 1.00 55.34 91 SER A CA 1
ATOM 681 C C . SER A 1 91 ? -9.906 -7.094 12.580 1.00 55.34 91 SER A C 1
ATOM 683 O O . SER A 1 91 ? -8.950 -7.759 12.191 1.00 55.34 91 SER A O 1
ATOM 685 N N . ASP A 1 92 ? -11.058 -7.633 12.970 1.00 56.28 92 ASP A N 1
ATOM 686 C CA . ASP A 1 92 ? -11.354 -9.077 12.978 1.00 56.28 92 ASP A CA 1
ATOM 687 C C . ASP A 1 92 ? -11.256 -9.712 11.570 1.00 56.28 92 ASP A C 1
ATOM 689 O O . ASP A 1 92 ? 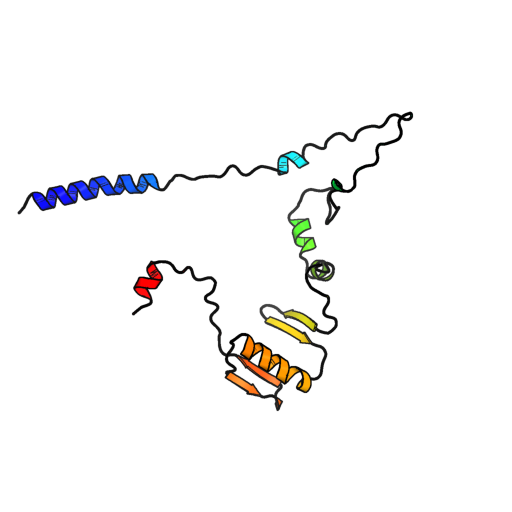-11.247 -10.925 11.398 1.00 56.28 92 ASP A O 1
ATOM 693 N N . VAL A 1 93 ? -11.154 -8.870 10.535 1.00 58.97 93 VAL A N 1
ATOM 694 C CA . VAL A 1 93 ? -11.147 -9.250 9.117 1.00 58.97 93 VAL A CA 1
ATOM 695 C C . VAL A 1 93 ? -9.730 -9.328 8.529 1.00 58.97 93 VAL A C 1
ATOM 697 O O . VAL A 1 93 ? -9.527 -9.960 7.494 1.00 58.97 93 VAL A O 1
ATOM 700 N N . LEU A 1 94 ? -8.732 -8.707 9.166 1.00 61.31 94 LEU A N 1
ATOM 701 C CA . LEU A 1 94 ? -7.343 -8.723 8.699 1.00 61.31 94 LEU A CA 1
ATOM 702 C C . LEU A 1 94 ? -6.497 -9.510 9.700 1.00 61.31 94 LEU A C 1
ATOM 704 O O . LEU A 1 94 ? -6.358 -9.063 10.840 1.00 61.31 94 LEU A O 1
ATOM 708 N N . PRO A 1 95 ? -5.907 -10.650 9.294 1.00 63.72 95 PRO A N 1
ATOM 709 C CA . PRO A 1 95 ? -4.982 -11.386 10.141 1.00 63.72 95 PRO A CA 1
ATOM 710 C C . PRO A 1 95 ? -3.877 -10.462 10.653 1.00 63.72 95 PRO A C 1
ATOM 712 O O . PRO A 1 95 ? -3.330 -9.658 9.894 1.00 63.72 95 PRO A O 1
ATOM 715 N N . ALA A 1 96 ? -3.528 -10.584 11.933 1.00 65.38 96 ALA A N 1
ATOM 716 C CA . ALA A 1 96 ? -2.341 -9.928 12.457 1.00 65.38 96 ALA A CA 1
ATOM 717 C C . ALA A 1 96 ? -1.111 -10.499 11.732 1.00 65.38 96 ALA A C 1
ATOM 719 O O . ALA A 1 96 ? -0.811 -11.686 11.844 1.00 65.38 96 ALA A O 1
ATOM 720 N N . VAL A 1 97 ? -0.426 -9.665 10.946 1.00 71.44 97 VAL A N 1
ATOM 721 C CA . VAL A 1 97 ? 0.816 -10.049 10.268 1.00 71.44 97 VAL A CA 1
ATOM 722 C C . VAL A 1 97 ? 1.984 -9.608 11.147 1.00 71.44 97 VAL A C 1
ATOM 724 O O . VAL A 1 97 ? 2.392 -8.452 11.115 1.00 71.44 97 VAL A O 1
ATOM 727 N N . ASP A 1 98 ? 2.546 -10.524 11.937 1.00 77.75 98 ASP A N 1
ATOM 728 C CA . ASP A 1 98 ? 3.578 -10.210 12.951 1.00 77.75 98 ASP A CA 1
ATOM 729 C C . ASP A 1 98 ? 4.869 -9.577 12.384 1.00 77.75 98 ASP A C 1
ATOM 731 O O . ASP A 1 98 ? 5.651 -8.922 13.095 1.00 77.75 98 ASP A O 1
ATOM 735 N N . ASN A 1 99 ? 5.091 -9.755 11.080 1.00 84.81 99 ASN A N 1
ATOM 736 C CA . ASN A 1 99 ? 6.322 -9.382 10.389 1.00 84.81 99 ASN A CA 1
ATOM 737 C C . ASN A 1 99 ? 6.165 -8.219 9.404 1.00 84.81 99 ASN A C 1
ATOM 739 O O . ASN A 1 99 ? 7.161 -7.830 8.797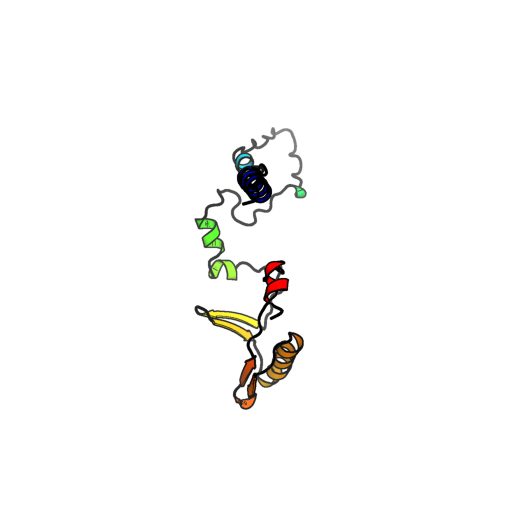 1.00 84.81 99 ASN A O 1
ATOM 743 N N . ALA A 1 100 ? 4.970 -7.643 9.252 1.00 87.56 100 ALA A N 1
ATOM 744 C CA . ALA A 1 100 ? 4.739 -6.538 8.327 1.00 87.56 100 ALA A CA 1
ATOM 745 C C . ALA A 1 100 ? 3.712 -5.542 8.876 1.00 87.56 100 ALA A C 1
ATOM 747 O O . ALA A 1 100 ? 2.680 -5.928 9.415 1.00 87.56 100 ALA A O 1
ATOM 748 N N . ARG A 1 101 ? 3.978 -4.244 8.712 1.00 88.06 101 ARG A N 1
ATOM 749 C CA . ARG A 1 101 ? 3.042 -3.172 9.077 1.00 88.06 101 ARG A CA 1
ATOM 750 C C . ARG A 1 101 ? 3.052 -2.067 8.036 1.00 88.06 101 ARG A C 1
ATOM 752 O O . ARG A 1 101 ? 4.061 -1.839 7.377 1.00 88.06 101 ARG A O 1
ATOM 759 N N . ILE A 1 102 ? 1.936 -1.366 7.908 1.00 89.31 102 ILE A N 1
ATOM 760 C CA . ILE A 1 102 ? 1.819 -0.209 7.020 1.00 89.31 102 ILE A CA 1
ATOM 761 C C . ILE A 1 102 ? 2.089 1.052 7.835 1.00 89.31 102 ILE A C 1
ATOM 763 O O . ILE A 1 102 ? 1.481 1.249 8.885 1.00 89.31 102 ILE A O 1
ATOM 767 N N . GLU A 1 103 ? 2.957 1.915 7.324 1.00 90.25 103 GLU A N 1
ATOM 768 C CA . GLU A 1 103 ? 3.215 3.244 7.873 1.00 90.25 103 GLU A CA 1
ATOM 769 C C . GLU A 1 103 ? 2.825 4.321 6.859 1.00 90.25 103 GLU A C 1
ATOM 771 O O . GLU A 1 103 ? 2.677 4.068 5.657 1.00 90.25 103 GLU A O 1
ATOM 776 N N . ARG A 1 104 ? 2.587 5.531 7.364 1.00 94.06 104 ARG A N 1
ATOM 777 C CA . ARG A 1 104 ? 2.139 6.667 6.565 1.00 94.06 104 ARG A CA 1
ATOM 778 C C . ARG A 1 104 ? 2.747 7.956 7.096 1.00 94.06 104 ARG A C 1
ATOM 780 O O . ARG A 1 104 ? 2.650 8.224 8.290 1.00 94.06 104 ARG A O 1
ATOM 787 N N . ALA A 1 105 ? 3.244 8.792 6.191 1.00 92.88 105 ALA A N 1
ATOM 788 C CA . ALA A 1 105 ? 3.579 10.183 6.470 1.00 92.88 105 ALA A CA 1
ATOM 789 C C . ALA A 1 105 ? 3.007 11.080 5.367 1.00 92.88 105 ALA A C 1
ATOM 791 O O . ALA A 1 105 ? 3.375 10.980 4.200 1.00 92.88 105 ALA A O 1
ATOM 792 N N . GLY A 1 106 ? 2.055 11.947 5.729 1.00 94.75 106 GLY A N 1
ATOM 793 C CA . GLY A 1 106 ? 1.373 12.818 4.771 1.00 94.75 106 GLY A CA 1
ATOM 794 C C . GLY A 1 106 ? 0.695 12.030 3.642 1.00 94.75 106 GLY A C 1
ATOM 795 O O . GLY A 1 106 ? -0.275 11.293 3.871 1.00 94.75 106 GLY A O 1
ATOM 796 N N . ASN A 1 107 ? 1.203 12.205 2.420 1.00 92.88 107 ASN A N 1
ATOM 797 C CA . ASN A 1 107 ? 0.704 11.524 1.224 1.00 92.88 107 ASN A CA 1
ATOM 798 C C . ASN A 1 107 ? 1.500 10.261 0.848 1.00 92.88 107 ASN A C 1
ATOM 800 O O . ASN A 1 107 ? 1.131 9.566 -0.093 1.00 92.88 107 ASN A O 1
ATOM 804 N N . GLU A 1 108 ? 2.564 9.949 1.583 1.00 91.50 108 GLU A N 1
ATOM 805 C CA . GLU A 1 108 ? 3.362 8.747 1.374 1.00 91.50 108 GLU A CA 1
ATOM 806 C C . GLU A 1 108 ? 2.874 7.618 2.274 1.00 91.50 108 GLU A C 1
ATOM 808 O O . GLU A 1 108 ? 2.495 7.823 3.433 1.00 91.50 108 GLU A O 1
ATOM 813 N N . ARG A 1 109 ? 2.879 6.406 1.723 1.00 93.75 109 ARG A N 1
ATOM 814 C CA . ARG A 1 109 ? 2.515 5.182 2.426 1.00 93.75 109 ARG A CA 1
ATOM 815 C C . ARG A 1 109 ? 3.466 4.079 1.998 1.00 93.75 109 ARG A C 1
ATOM 817 O O . ARG A 1 109 ? 3.626 3.842 0.804 1.00 93.75 109 ARG A O 1
ATOM 824 N N . TRP A 1 110 ? 4.036 3.382 2.969 1.00 94.00 110 TRP A N 1
ATOM 825 C CA . TRP A 1 110 ? 4.968 2.287 2.724 1.00 94.00 110 TRP A CA 1
ATOM 826 C C . TRP A 1 110 ? 4.666 1.094 3.627 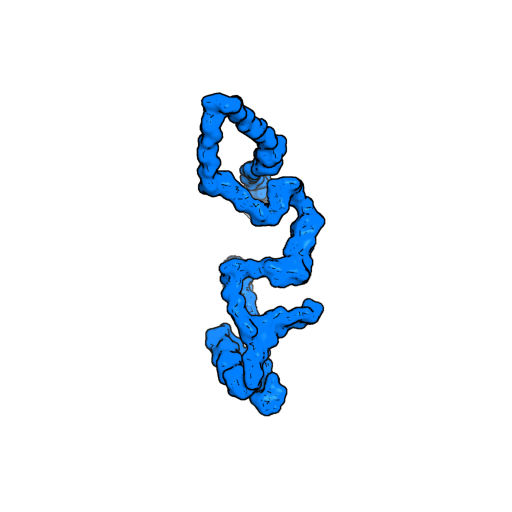1.00 94.00 110 TRP A C 1
ATOM 828 O O . TRP A 1 110 ? 3.993 1.204 4.656 1.00 94.00 110 TRP A O 1
ATOM 838 N N . LEU A 1 111 ? 5.141 -0.073 3.201 1.00 92.44 111 LEU A N 1
ATOM 839 C CA . LEU A 1 111 ? 5.083 -1.306 3.971 1.00 92.44 111 LEU A CA 1
ATOM 840 C C . LEU A 1 111 ? 6.442 -1.522 4.640 1.00 92.44 111 LEU A C 1
ATOM 842 O O . LEU A 1 111 ? 7.461 -1.600 3.961 1.00 92.44 111 LEU A O 1
ATOM 846 N N . VAL A 1 112 ? 6.457 -1.636 5.964 1.00 92.56 112 VAL A N 1
ATOM 847 C CA . VAL A 1 112 ? 7.648 -2.000 6.736 1.00 92.56 112 VAL A CA 1
ATOM 848 C C . VAL A 1 112 ? 7.593 -3.489 7.027 1.00 92.56 112 VAL A C 1
ATOM 850 O O . VAL A 1 112 ? 6.704 -3.946 7.747 1.00 92.56 112 VAL A O 1
ATOM 853 N N . VAL A 1 113 ? 8.556 -4.238 6.494 1.00 91.81 113 VAL A N 1
ATOM 854 C CA . VAL A 1 113 ? 8.662 -5.694 6.656 1.00 91.81 113 VAL A CA 1
ATOM 855 C C . VAL A 1 113 ? 9.936 -6.032 7.424 1.00 91.81 113 VAL A C 1
ATOM 857 O O . VAL A 1 113 ? 10.991 -5.453 7.176 1.00 91.81 113 VAL A O 1
ATOM 860 N N . LYS A 1 114 ? 9.854 -6.973 8.368 1.00 90.75 114 LYS A N 1
ATOM 861 C CA . LYS A 1 114 ? 11.024 -7.526 9.061 1.00 90.75 114 LYS A CA 1
ATOM 862 C C . LYS A 1 114 ? 11.665 -8.609 8.188 1.00 90.75 114 LYS A C 1
ATOM 864 O O . LYS A 1 114 ? 11.042 -9.636 7.938 1.00 90.75 114 LYS A O 1
ATOM 869 N N . GLY A 1 115 ? 12.907 -8.407 7.759 1.00 88.06 115 GLY A N 1
ATOM 870 C CA . GLY A 1 115 ? 13.660 -9.381 6.963 1.00 88.06 115 GLY A CA 1
ATOM 871 C C . GLY A 1 115 ? 14.898 -8.764 6.316 1.00 88.06 115 GLY A C 1
ATOM 872 O O . GLY A 1 115 ? 15.081 -7.549 6.376 1.00 88.06 115 GLY A O 1
ATOM 873 N N . SER A 1 116 ? 15.755 -9.592 5.712 1.00 91.88 116 SER A N 1
ATOM 874 C CA . SER A 1 116 ? 16.872 -9.089 4.907 1.00 91.88 116 SER A CA 1
ATOM 875 C C . SER A 1 116 ? 16.396 -8.710 3.496 1.00 91.88 116 SER A C 1
ATOM 877 O O . SER A 1 116 ? 15.575 -9.437 2.925 1.00 91.88 116 SER A O 1
ATOM 879 N N . PRO A 1 117 ? 16.919 -7.619 2.903 1.00 90.25 117 PRO A N 1
ATOM 880 C CA . PRO A 1 117 ? 16.544 -7.191 1.554 1.00 90.25 117 PRO A CA 1
ATOM 881 C C . PRO A 1 117 ? 16.692 -8.297 0.501 1.00 90.25 117 PRO A C 1
ATOM 883 O O . PRO A 1 117 ? 15.771 -8.516 -0.282 1.00 90.25 117 PRO A O 1
ATOM 886 N N . ASP A 1 118 ? 17.774 -9.082 0.558 1.00 91.50 118 ASP A N 1
ATOM 887 C CA . ASP A 1 118 ? 18.059 -10.157 -0.408 1.00 91.50 118 ASP A CA 1
ATOM 888 C C . ASP A 1 118 ? 16.976 -11.242 -0.458 1.00 91.50 118 ASP A C 1
ATOM 890 O O . ASP A 1 118 ? 16.739 -11.862 -1.493 1.00 91.50 118 ASP A O 1
ATOM 894 N N . LYS A 1 119 ? 16.312 -11.499 0.676 1.00 91.88 119 LYS A N 1
ATOM 895 C CA . LYS A 1 119 ? 15.238 -12.496 0.763 1.00 91.88 119 LYS A CA 1
ATOM 896 C C . LYS A 1 119 ? 13.898 -11.947 0.293 1.00 91.88 119 LYS A C 1
ATOM 898 O O . LYS A 1 119 ? 13.038 -12.731 -0.096 1.00 91.88 119 LYS A O 1
ATOM 903 N N . LEU A 1 120 ? 13.723 -10.629 0.342 1.00 92.12 120 LEU A N 1
ATOM 904 C CA . LEU A 1 120 ? 12.491 -9.952 -0.051 1.00 92.12 120 LEU A CA 1
ATOM 905 C C . LEU A 1 120 ? 12.503 -9.535 -1.523 1.00 92.12 120 LEU A C 1
ATOM 907 O O . LEU A 1 120 ? 11.435 -9.444 -2.118 1.00 92.12 120 LEU A O 1
ATOM 911 N N . TRP A 1 121 ? 13.683 -9.338 -2.120 1.00 95.25 121 TRP A N 1
ATOM 912 C CA . TRP A 1 121 ? 13.815 -8.828 -3.485 1.00 95.25 121 TRP A CA 1
ATOM 913 C C . TRP A 1 121 ? 13.046 -9.655 -4.517 1.00 95.25 121 TRP A C 1
ATOM 915 O O . TRP A 1 121 ? 12.211 -9.115 -5.238 1.00 95.25 121 TRP A O 1
ATOM 925 N N . GLY A 1 122 ? 13.286 -10.971 -4.547 1.00 95.25 122 GLY A N 1
ATOM 926 C CA . GLY A 1 122 ? 12.607 -11.902 -5.457 1.00 95.25 122 GLY A CA 1
ATOM 927 C C . GLY A 1 122 ? 11.084 -11.889 -5.286 1.00 95.25 122 GLY A C 1
ATOM 928 O O . GLY A 1 122 ? 10.390 -11.521 -6.226 1.00 95.25 122 GLY A O 1
ATOM 929 N N . PRO A 1 123 ? 10.552 -12.172 -4.081 1.00 94.69 123 PRO A N 1
ATOM 930 C CA . PRO A 1 123 ? 9.110 -12.145 -3.836 1.00 94.69 123 PRO A CA 1
ATOM 931 C C . PRO A 1 123 ? 8.429 -10.814 -4.183 1.00 94.69 123 PRO A C 1
ATOM 933 O O . PRO A 1 123 ? 7.312 -10.809 -4.694 1.00 94.69 123 PRO A O 1
ATOM 936 N N . VAL A 1 124 ? 9.080 -9.676 -3.916 1.00 94.56 124 VAL A N 1
ATOM 937 C CA . VAL A 1 124 ? 8.539 -8.352 -4.269 1.00 94.56 124 VAL A CA 1
ATOM 938 C C . VAL A 1 124 ? 8.523 -8.159 -5.785 1.00 94.56 124 VAL A C 1
ATOM 940 O O . VAL A 1 124 ? 7.546 -7.641 -6.325 1.00 94.56 124 VAL A O 1
ATOM 943 N N . LYS A 1 125 ? 9.574 -8.604 -6.479 1.00 95.50 125 LYS A N 1
ATOM 944 C CA . LYS A 1 125 ? 9.643 -8.587 -7.942 1.00 95.50 125 LYS A CA 1
ATOM 945 C C . LYS A 1 125 ? 8.513 -9.406 -8.562 1.00 95.50 125 LYS A C 1
ATOM 947 O O . LYS A 1 125 ? 7.803 -8.898 -9.430 1.00 95.50 125 LYS A O 1
ATOM 952 N N . ASP A 1 126 ? 8.334 -10.631 -8.078 1.00 95.62 126 ASP A N 1
ATOM 953 C CA . ASP A 1 126 ? 7.306 -11.557 -8.551 1.00 95.62 126 ASP A CA 1
ATOM 954 C C . ASP A 1 126 ? 5.912 -10.970 -8.313 1.00 95.62 126 ASP A C 1
ATOM 956 O O . ASP A 1 126 ? 5.106 -10.909 -9.236 1.00 95.62 126 ASP A O 1
ATOM 960 N N . PHE A 1 127 ? 5.663 -10.410 -7.124 1.00 94.69 127 PHE A N 1
ATOM 961 C CA . PHE A 1 127 ? 4.405 -9.734 -6.805 1.00 94.69 127 PHE A CA 1
ATOM 962 C C . PHE A 1 127 ? 4.047 -8.642 -7.823 1.00 94.69 127 PHE A C 1
ATOM 964 O O . PHE A 1 127 ? 2.907 -8.581 -8.292 1.00 94.69 127 PHE A O 1
ATOM 971 N N . TRP A 1 128 ? 5.002 -7.782 -8.191 1.00 94.12 128 TRP A N 1
ATOM 972 C CA . TRP A 1 128 ? 4.742 -6.730 -9.174 1.00 94.12 128 TRP A CA 1
ATOM 973 C C . TRP A 1 128 ? 4.415 -7.301 -10.554 1.00 94.12 128 TRP A C 1
ATOM 975 O O . TRP A 1 128 ? 3.450 -6.857 -11.180 1.00 94.12 128 TRP A O 1
ATOM 985 N N . GLN A 1 129 ? 5.167 -8.308 -11.001 1.00 92.06 129 GLN A N 1
ATOM 986 C CA . GLN A 1 129 ? 4.971 -8.938 -12.307 1.00 92.06 129 GLN A CA 1
ATOM 987 C C . GLN A 1 129 ? 3.644 -9.705 -12.389 1.00 92.06 129 GLN A C 1
ATOM 989 O O . GLN A 1 129 ? 2.904 -9.541 -13.358 1.00 92.06 129 GLN A O 1
ATOM 994 N N . GLU A 1 130 ? 3.300 -10.479 -11.359 1.00 93.94 130 GLU A N 1
ATOM 995 C CA . GLU A 1 130 ? 2.038 -11.226 -11.273 1.00 93.94 130 GLU A CA 1
ATOM 996 C C . GLU A 1 130 ? 0.820 -10.301 -11.189 1.00 93.94 130 GLU A C 1
ATOM 998 O O . GLU A 1 130 ? -0.241 -10.610 -11.731 1.00 93.94 130 GLU A O 1
ATOM 1003 N N . THR A 1 131 ? 0.975 -9.127 -10.570 1.00 91.00 131 THR A N 1
ATOM 1004 C CA . THR A 1 131 ? -0.082 -8.105 -10.515 1.00 91.00 131 THR A CA 1
ATOM 1005 C C . THR A 1 131 ? -0.201 -7.318 -11.835 1.00 91.00 131 THR A C 1
ATOM 1007 O O . THR A 1 131 ? -1.127 -6.526 -12.011 1.00 91.00 131 THR A O 1
ATOM 1010 N N . GLY A 1 132 ? 0.700 -7.549 -12.796 1.00 90.06 132 GLY A N 1
ATOM 1011 C CA . GLY A 1 132 ? 0.676 -6.926 -14.121 1.00 90.06 132 GLY A CA 1
ATOM 1012 C C . GLY A 1 132 ? 1.357 -5.558 -14.195 1.00 90.06 132 GLY A C 1
ATOM 1013 O O . GLY A 1 132 ? 1.121 -4.814 -15.148 1.00 90.06 132 GLY A O 1
ATOM 1014 N N . PHE A 1 133 ? 2.194 -5.205 -13.216 1.00 91.81 133 PHE A N 1
ATOM 1015 C CA . PHE A 1 133 ? 3.033 -4.011 -13.290 1.00 91.81 133 PHE A CA 1
ATOM 1016 C C . PHE A 1 133 ? 4.300 -4.293 -14.100 1.00 91.81 133 PHE A C 1
ATOM 1018 O O . PHE A 1 133 ? 4.961 -5.318 -13.932 1.00 91.81 133 PHE A O 1
ATOM 1025 N N . VAL A 1 134 ? 4.673 -3.345 -14.958 1.00 91.00 134 VAL A N 1
ATOM 1026 C CA . VAL A 1 134 ? 5.944 -3.387 -15.687 1.00 91.00 134 VAL A CA 1
ATOM 1027 C C . VAL A 1 134 ? 7.025 -2.758 -14.816 1.00 91.00 134 VAL A C 1
ATOM 1029 O O . VAL A 1 134 ? 6.846 -1.649 -14.318 1.00 91.00 134 VAL A O 1
ATOM 1032 N N . LEU A 1 135 ? 8.154 -3.444 -14.638 1.00 93.62 135 LEU A N 1
ATOM 1033 C CA . LEU A 1 135 ? 9.314 -2.889 -13.940 1.00 93.62 135 LEU A CA 1
ATOM 1034 C C . LEU A 1 135 ? 10.130 -2.026 -14.901 1.00 93.62 135 LEU A C 1
ATOM 1036 O O . LEU A 1 135 ? 10.629 -2.517 -15.913 1.00 93.62 135 LEU A O 1
ATOM 1040 N N . LYS A 1 136 ? 10.258 -0.740 -14.576 1.00 94.12 136 LYS A N 1
ATOM 1041 C CA . LYS A 1 136 ? 11.045 0.236 -15.334 1.00 94.12 136 LYS A CA 1
ATOM 1042 C C . LYS A 1 136 ? 12.505 0.262 -14.880 1.00 94.12 136 LYS A C 1
ATOM 1044 O O . LYS A 1 136 ? 13.392 0.463 -15.706 1.00 94.12 136 LYS A O 1
ATOM 1049 N N . LEU A 1 137 ? 12.744 0.048 -13.586 1.00 95.31 137 LEU A N 1
ATOM 1050 C CA . LEU A 1 137 ? 14.071 0.002 -12.977 1.00 95.31 137 LEU A CA 1
ATOM 1051 C C . LEU A 1 137 ? 14.144 -1.136 -11.952 1.00 95.31 137 LEU A C 1
ATOM 1053 O O . LEU A 1 137 ? 13.225 -1.308 -11.153 1.00 95.31 137 LEU A O 1
ATOM 1057 N N . ASP A 1 138 ? 15.244 -1.885 -11.967 1.00 95.19 138 ASP A N 1
ATOM 1058 C CA . ASP A 1 138 ? 15.541 -2.973 -11.029 1.00 95.19 138 ASP A CA 1
ATOM 1059 C C . ASP A 1 138 ? 17.031 -2.897 -10.664 1.00 95.19 138 ASP A C 1
ATOM 1061 O O . ASP A 1 138 ? 17.892 -3.267 -11.465 1.00 95.19 138 ASP A O 1
ATOM 1065 N N . LEU A 1 139 ? 17.333 -2.340 -9.486 1.00 95.38 139 LEU A N 1
ATOM 1066 C CA . LEU A 1 139 ? 18.686 -2.172 -8.950 1.00 95.38 139 LEU A CA 1
ATOM 1067 C C . LEU A 1 139 ? 18.790 -2.839 -7.565 1.00 95.38 139 LEU A C 1
ATOM 1069 O O . LEU A 1 139 ? 18.626 -2.156 -6.547 1.00 95.38 139 LEU A O 1
ATOM 1073 N N . PRO A 1 140 ? 19.095 -4.151 -7.505 1.00 93.62 140 PRO A N 1
ATOM 1074 C CA . PRO A 1 140 ? 19.185 -4.897 -6.249 1.00 93.62 140 PRO A CA 1
ATOM 1075 C C . PRO A 1 140 ? 20.233 -4.328 -5.289 1.00 93.62 140 PRO A C 1
ATOM 1077 O O . PRO A 1 140 ? 19.947 -4.144 -4.109 1.00 93.62 140 PRO A O 1
ATOM 1080 N N . ASP A 1 141 ? 21.409 -3.959 -5.808 1.00 92.69 141 ASP A N 1
ATOM 1081 C CA . ASP A 1 141 ? 22.527 -3.436 -5.008 1.00 92.69 141 ASP A CA 1
ATOM 1082 C C . ASP A 1 141 ? 22.189 -2.109 -4.309 1.00 92.69 141 ASP A C 1
ATOM 1084 O O . ASP A 1 141 ? 22.690 -1.821 -3.224 1.00 92.69 141 ASP A O 1
ATOM 1088 N N . ALA A 1 142 ? 21.326 -1.295 -4.928 1.00 93.75 142 ALA A N 1
ATOM 1089 C CA . ALA A 1 142 ? 20.848 -0.032 -4.369 1.00 93.75 142 ALA A CA 1
ATOM 1090 C C . ALA A 1 142 ? 19.557 -0.194 -3.546 1.00 93.75 142 ALA A C 1
ATOM 1092 O O . ALA A 1 142 ? 19.135 0.751 -2.882 1.00 93.75 142 ALA A O 1
ATOM 1093 N N . GLY A 1 143 ? 18.908 -1.361 -3.606 1.00 93.25 143 GLY A N 1
ATOM 1094 C CA . GLY A 1 143 ? 17.608 -1.598 -2.984 1.00 93.25 143 GLY A CA 1
ATOM 1095 C C . GLY A 1 143 ? 16.455 -0.823 -3.636 1.00 93.25 143 GLY A C 1
ATOM 1096 O O . GLY A 1 143 ? 15.454 -0.568 -2.969 1.00 93.25 143 GLY A O 1
ATOM 1097 N N . VAL A 1 144 ? 16.579 -0.432 -4.912 1.00 94.94 144 VAL A N 1
ATOM 1098 C CA . VAL A 1 144 ? 15.573 0.379 -5.625 1.00 94.94 144 VAL A CA 1
ATOM 1099 C C . VAL A 1 144 ? 14.912 -0.402 -6.761 1.00 94.94 144 VAL A C 1
ATOM 1101 O O . VAL A 1 144 ? 15.585 -0.922 -7.651 1.00 94.94 144 VAL A O 1
ATOM 1104 N N . MET A 1 145 ? 13.580 -0.456 -6.742 1.00 95.75 145 MET A N 1
ATOM 1105 C CA . MET A 1 145 ? 12.764 -1.023 -7.813 1.00 95.75 145 MET A CA 1
ATOM 1106 C C . MET A 1 145 ? 11.645 -0.038 -8.145 1.00 95.75 145 MET A C 1
ATOM 1108 O O . MET A 1 145 ? 10.924 0.406 -7.252 1.00 95.75 145 MET A O 1
ATOM 1112 N N . GLU A 1 146 ? 11.506 0.314 -9.420 1.00 94.88 146 GLU A N 1
ATOM 1113 C CA . GLU A 1 146 ? 10.492 1.265 -9.881 1.00 94.88 146 GLU A CA 1
ATOM 1114 C C . GLU A 1 146 ? 9.581 0.594 -10.904 1.00 94.88 146 GLU A C 1
ATOM 1116 O O . GLU A 1 146 ? 10.042 0.020 -11.895 1.00 94.88 146 GLU A O 1
ATOM 1121 N N . THR A 1 147 ? 8.274 0.683 -10.677 1.00 95.12 147 THR A N 1
ATOM 1122 C CA . THR A 1 147 ? 7.258 0.256 -11.639 1.00 95.12 147 THR A CA 1
ATOM 1123 C C . THR A 1 147 ? 6.924 1.404 -12.583 1.00 95.12 147 THR A C 1
ATOM 1125 O O . THR A 1 147 ? 6.954 2.573 -12.194 1.00 95.12 147 THR A O 1
ATOM 1128 N N . ASP A 1 148 ? 6.524 1.080 -13.805 1.00 91.44 148 ASP A N 1
ATOM 1129 C CA . ASP A 1 148 ? 5.855 2.047 -14.664 1.00 91.44 148 ASP A CA 1
ATOM 1130 C C . ASP A 1 148 ? 4.436 2.359 -14.155 1.00 91.44 148 ASP A C 1
ATOM 1132 O O . ASP A 1 148 ? 3.874 1.654 -13.306 1.00 91.44 148 ASP A O 1
ATOM 1136 N N . TRP A 1 149 ? 3.853 3.445 -14.656 1.00 82.88 149 TRP A N 1
ATOM 1137 C CA . TRP A 1 149 ? 2.529 3.885 -14.241 1.00 82.88 149 TRP A CA 1
ATOM 1138 C C . TRP A 1 149 ? 1.438 2.945 -14.771 1.00 82.88 149 TRP A C 1
ATOM 1140 O O . TRP A 1 149 ? 1.253 2.802 -15.978 1.00 82.88 149 TRP A O 1
ATOM 1150 N N . ALA A 1 150 ? 0.678 2.321 -13.868 1.00 76.12 150 ALA A N 1
ATOM 1151 C CA . ALA A 1 150 ? -0.453 1.472 -14.233 1.00 76.12 150 ALA A CA 1
ATOM 1152 C C . ALA A 1 150 ? -1.781 2.235 -14.100 1.00 76.12 150 ALA A C 1
ATOM 1154 O O . ALA A 1 150 ? -2.234 2.559 -12.998 1.00 76.12 150 ALA A O 1
ATOM 1155 N N . GLU A 1 151 ? -2.444 2.493 -15.230 1.00 71.38 151 GLU A N 1
ATOM 1156 C CA . GLU A 1 151 ? -3.785 3.083 -15.256 1.00 71.38 151 GLU A CA 1
ATOM 1157 C C . GLU A 1 151 ? -4.838 2.107 -14.725 1.00 71.38 151 GLU A C 1
ATOM 1159 O O . GLU A 1 151 ? -5.243 1.165 -15.410 1.00 71.38 151 GLU A O 1
ATOM 1164 N N . ASN A 1 152 ? -5.380 2.372 -13.535 1.00 66.44 152 ASN A N 1
ATOM 1165 C CA . ASN A 1 152 ? -6.552 1.647 -13.058 1.00 66.44 152 ASN A CA 1
ATOM 1166 C C . ASN A 1 152 ? -7.821 2.127 -13.795 1.00 66.44 152 ASN A C 1
ATOM 1168 O O . ASN A 1 152 ? -8.473 3.092 -13.390 1.00 66.44 152 ASN A O 1
ATOM 1172 N N . ARG A 1 153 ? -8.197 1.429 -14.875 1.00 60.38 153 ARG A N 1
ATOM 1173 C CA . ARG A 1 153 ? -9.407 1.716 -15.674 1.00 60.38 153 ARG A CA 1
ATOM 1174 C C . ARG A 1 153 ? -10.704 1.117 -15.099 1.00 60.38 153 ARG A C 1
ATOM 1176 O O . ARG A 1 153 ? -11.732 1.177 -15.766 1.00 60.38 153 ARG A O 1
ATOM 1183 N N . ALA A 1 154 ? -10.712 0.571 -13.879 1.00 58.34 154 ALA A N 1
ATOM 1184 C CA . ALA A 1 154 ? -11.880 -0.139 -13.334 1.00 58.34 154 ALA A CA 1
ATOM 1185 C C . ALA A 1 154 ? -13.071 0.769 -12.957 1.00 58.34 154 ALA A C 1
ATOM 1187 O O . ALA A 1 154 ? -14.185 0.283 -12.793 1.00 58.34 154 ALA A O 1
ATOM 1188 N N . LYS A 1 155 ? -12.861 2.085 -12.814 1.00 53.56 155 LYS A N 1
ATOM 1189 C CA . LYS A 1 155 ? -13.917 3.054 -12.445 1.00 53.56 155 LYS A CA 1
ATOM 1190 C C . LYS A 1 155 ? -14.430 3.901 -13.604 1.00 53.56 155 LYS A C 1
ATOM 1192 O O . LYS A 1 155 ? -15.193 4.839 -13.388 1.00 53.56 155 LYS A O 1
ATOM 1197 N N . ILE A 1 156 ? -14.002 3.606 -14.824 1.00 57.41 156 ILE A N 1
ATOM 1198 C CA . ILE A 1 156 ? -14.439 4.357 -15.988 1.00 57.41 156 ILE A CA 1
ATOM 1199 C C . ILE A 1 156 ? -15.696 3.681 -16.535 1.00 57.41 156 ILE A C 1
ATOM 1201 O O . ILE A 1 156 ? -15.613 2.564 -17.043 1.00 57.41 156 ILE A O 1
ATOM 1205 N N . SER A 1 157 ? -16.853 4.341 -16.427 1.00 59.12 157 SER A N 1
ATOM 1206 C CA . SER A 1 157 ? -18.076 3.873 -17.078 1.00 59.12 157 SER A CA 1
ATOM 1207 C C . SER A 1 157 ? -17.809 3.699 -18.575 1.00 59.12 157 SER A C 1
ATOM 1209 O O . SER A 1 157 ? -17.312 4.600 -19.261 1.00 59.12 157 SER A O 1
ATOM 1211 N N . GLN A 1 158 ? -18.103 2.501 -19.079 1.00 62.22 158 GLN A N 1
ATOM 1212 C CA . GLN A 1 158 ? -18.144 2.187 -20.507 1.00 62.22 158 GLN A CA 1
ATOM 1213 C C . GLN A 1 158 ? -19.399 2.837 -21.103 1.00 62.22 158 GLN A C 1
ATOM 1215 O O . GLN A 1 158 ? -20.328 2.163 -21.539 1.00 62.22 158 GLN A O 1
ATOM 1220 N N . ASP A 1 159 ? -19.469 4.165 -21.049 1.00 70.69 159 ASP A N 1
ATOM 1221 C CA . ASP A 1 159 ? -20.585 4.895 -21.627 1.00 70.69 159 ASP A CA 1
ATOM 1222 C C . ASP A 1 159 ? -20.492 4.830 -23.152 1.00 70.69 159 ASP A C 1
ATOM 1224 O O . ASP A 1 159 ? -19.408 4.901 -23.739 1.00 70.69 159 ASP A O 1
ATOM 1228 N N . PHE A 1 160 ? -21.652 4.753 -23.803 1.00 73.19 160 PHE A N 1
ATOM 1229 C CA . PHE A 1 160 ? -21.804 4.751 -25.262 1.00 73.19 160 PHE A CA 1
ATOM 1230 C C . PHE A 1 160 ? -20.978 5.853 -25.955 1.00 73.19 160 PHE A C 1
ATOM 1232 O O . PHE A 1 160 ? -20.397 5.630 -27.016 1.00 73.19 160 PHE A O 1
ATOM 1239 N N . ILE A 1 161 ? -20.843 7.015 -25.306 1.00 74.69 161 ILE A N 1
ATOM 1240 C CA . ILE A 1 161 ? -20.058 8.162 -25.783 1.00 74.69 161 ILE A CA 1
ATOM 1241 C C . ILE A 1 161 ? -18.567 7.807 -25.950 1.00 74.69 161 ILE A C 1
ATOM 1243 O O . ILE A 1 161 ? -17.937 8.226 -26.920 1.00 74.69 161 ILE A O 1
ATOM 1247 N N . ARG A 1 162 ? -17.996 6.991 -25.055 1.00 70.00 162 ARG A N 1
ATOM 1248 C CA . ARG A 1 162 ? -16.577 6.600 -25.094 1.00 70.00 162 ARG A CA 1
ATOM 1249 C C . ARG A 1 162 ? -16.293 5.542 -26.162 1.00 70.00 162 ARG A C 1
ATOM 1251 O O . ARG A 1 162 ? -15.235 5.595 -26.778 1.00 70.00 162 ARG A O 1
ATOM 1258 N N . ASN A 1 163 ? -17.248 4.649 -26.441 1.00 70.31 163 ASN A N 1
ATOM 1259 C CA . ASN A 1 163 ? -17.138 3.674 -27.537 1.00 70.31 163 ASN A CA 1
ATOM 1260 C C . ASN A 1 163 ? -17.186 4.321 -28.929 1.00 70.31 163 ASN A C 1
ATOM 1262 O O . ASN A 1 163 ? -16.631 3.765 -29.875 1.00 70.31 163 ASN A O 1
ATOM 1266 N N . ILE A 1 164 ? -17.833 5.482 -29.061 1.00 76.25 164 ILE A N 1
ATOM 12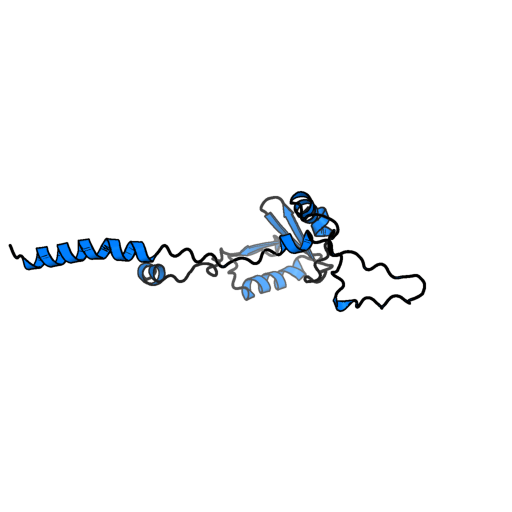67 C CA . ILE A 1 164 ? -17.911 6.217 -30.330 1.00 76.25 164 ILE A CA 1
ATOM 1268 C C . ILE A 1 164 ? -16.691 7.121 -30.532 1.00 76.25 164 ILE A C 1
ATOM 1270 O O . ILE A 1 164 ? -16.184 7.206 -31.646 1.00 76.25 164 ILE A O 1
ATOM 1274 N N . LEU A 1 165 ? -16.205 7.775 -29.473 1.00 75.00 16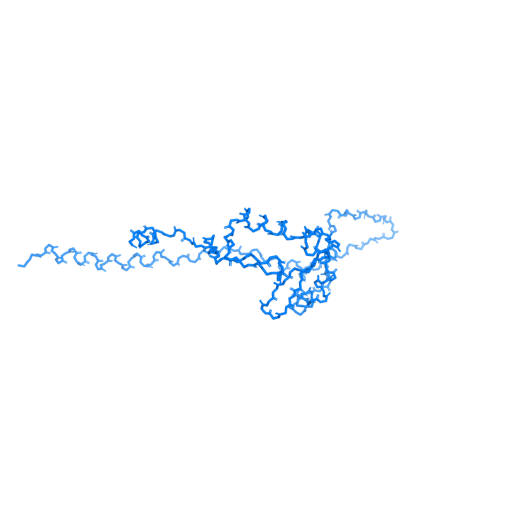5 LEU A N 1
ATOM 1275 C CA . LEU A 1 165 ? -15.110 8.748 -29.574 1.00 75.00 165 LEU A CA 1
ATOM 1276 C C . LEU A 1 165 ? -13.714 8.152 -29.352 1.00 75.00 165 LEU A C 1
ATOM 1278 O O . LEU A 1 165 ? -12.742 8.718 -29.828 1.00 75.00 165 LEU A O 1
ATOM 1282 N N . GLY A 1 166 ? -13.592 7.028 -28.641 1.00 64.50 166 GLY A N 1
ATOM 1283 C CA . GLY A 1 166 ? -12.298 6.414 -28.314 1.00 64.50 166 GLY A CA 1
ATOM 1284 C C . GLY A 1 166 ? -11.699 5.541 -29.419 1.00 64.50 166 GLY A C 1
ATOM 1285 O O . GLY A 1 166 ? -10.664 4.922 -29.198 1.00 64.50 166 GLY A O 1
ATOM 1286 N N . LYS A 1 167 ? -12.364 5.438 -30.576 1.00 60.44 167 LYS A N 1
ATOM 1287 C CA . LYS A 1 167 ? -11.933 4.615 -31.717 1.00 60.44 167 LYS A CA 1
ATOM 1288 C C . LYS A 1 167 ? -11.260 5.433 -32.829 1.00 60.44 167 LYS A C 1
ATOM 1290 O O . LYS A 1 167 ? -11.110 4.926 -33.940 1.00 60.44 167 LYS A O 1
ATOM 1295 N N . VAL A 1 168 ? -10.889 6.678 -32.528 1.00 53.75 168 VAL A N 1
ATOM 1296 C CA . VAL A 1 168 ? -10.157 7.593 -33.414 1.00 53.75 168 VAL A CA 1
ATOM 1297 C C . VAL A 1 168 ? -8.842 7.975 -32.757 1.00 53.75 168 VAL A C 1
ATOM 1299 O O . VAL A 1 168 ? -8.873 8.237 -31.534 1.00 53.75 168 VAL A O 1
#

pLDDT: mean 72.9, std 14.17, range [47.66, 95.75]

Radius of gyration: 31.43 Å; chains: 1; bounding box: 67×44×95 Å

Secondary structure (DSSP, 8-state):
--HHHHHHHHHHHHHHHHHHGGG----------TTTGGGS-PPPPPPPTTSPPPPP-GGG-----S--SS---HHHHHHHTSHHHHHHS--TTS---TTEEEEEETTEEEEEE-S-HHHHHHHHHHHHHHTTPPEEEEEGGGTEEEEPP---GGGS---HHHHHHTT-

Foldseek 3Di:
DDCVVVVVVVVVVVVVVVVVVVPPPPPPPPDDPCVVVVVCPDDDDDDDPVDDDDDDDCVPDDPPPADVPDPPDPVSVVVCVDPVNVVVPPPPPDPPDVFWDWDDDDPDIDIHGPDDLVVVLVVVVVVCVVVPWAWPDDDSVVSDTDTDDDDPCVPPPPDPVCVVPVVD

Organism: NCBI:txid327160